Protein AF-A0A7R9Z558-F1 (afdb_monomer)

Radius of gyration: 15.84 Å; Cα 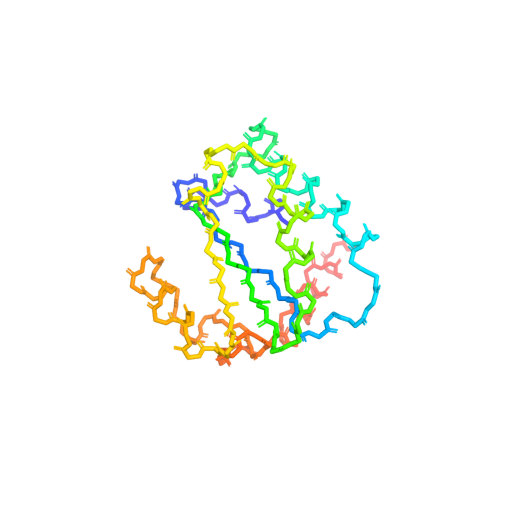contacts (8 Å, |Δi|>4): 138; chains: 1; bounding box: 39×39×33 Å

Mean predicted aligned error: 9.47 Å

Solvent-accessible surface area (backbone atoms only — not comparable to full-atom values): 7811 Å² total; per-residue (Å²): 111,71,78,58,56,70,37,67,67,38,42,72,67,26,43,75,47,80,45,83,45,57,84,71,83,84,73,61,76,78,58,44,56,62,53,51,51,53,54,45,37,39,66,67,67,76,36,77,40,41,69,59,35,36,39,40,35,28,31,91,56,84,63,50,62,59,53,49,52,64,55,55,74,77,51,57,76,76,53,57,77,33,51,45,79,41,83,56,63,45,84,74,48,47,60,55,33,32,75,77,68,72,46,49,55,69,77,28,39,45,92,67,63,20,69,27,63,54,70,62,49,55,52,49,54,47,57,65,56,67,71,72,117

Secondary structure (DSSP, 8-state):
-HHHHT-HHHHHH-EEEEEE-TT--S--HHHHHHHHHHHHHTTSSSSS--EEEEEEEE-SSTTHHHHHHHHHTTS-HHHHTTEEEEES-HHHHHHHHHHHH---GGGSBGGGTSSB-HHHHHHHHHHHHHTT-

Foldseek 3Di:
DVVQLPDPCQLVQFDEAEAEAQPPDDDPPVVVVVVLVVVCCCPVCVRSGHHQAYEYEYHQDPCVVVVCCVNVVSDDPVNVVRYDYHYDALVGCQVVCCPPPVQHLCNDDVVSVRDDDCVVVVVVVVVVVVVVD

Structure (mmCIF, N/CA/C/O backbone):
data_AF-A0A7R9Z558-F1
#
_entry.id   AF-A0A7R9Z558-F1
#
loop_
_atom_site.group_PDB
_atom_site.id
_atom_site.type_symbol
_atom_site.label_atom_id
_atom_site.label_alt_id
_atom_site.label_comp_id
_atom_site.label_asym_id
_atom_site.label_entity_id
_atom_site.label_seq_id
_atom_site.pdbx_PDB_ins_code
_atom_site.Cartn_x
_atom_site.Cartn_y
_atom_site.Cartn_z
_atom_site.occupancy
_atom_site.B_iso_or_equiv
_atom_site.auth_seq_id
_atom_site.auth_comp_id
_atom_site.auth_asym_id
_atom_site.auth_atom_id
_atom_site.pdbx_PDB_model_num
ATOM 1 N N . MET A 1 1 ? -13.796 -7.992 -1.754 1.00 55.12 1 MET A N 1
ATOM 2 C CA . MET A 1 1 ? -13.445 -7.216 -0.538 1.00 55.12 1 MET A CA 1
ATOM 3 C C . MET A 1 1 ? -14.389 -7.548 0.617 1.00 55.12 1 MET A C 1
ATOM 5 O O . MET A 1 1 ? -13.904 -7.795 1.711 1.00 55.12 1 MET A O 1
ATOM 9 N N . GLU A 1 2 ? -15.697 -7.655 0.364 1.00 56.81 2 GLU A N 1
ATOM 10 C CA . GLU A 1 2 ? -16.748 -7.987 1.349 1.00 56.81 2 GLU A CA 1
ATOM 11 C C . GLU A 1 2 ? -16.426 -9.218 2.220 1.00 56.81 2 GLU A C 1
ATOM 13 O O . GLU A 1 2 ? -16.339 -9.091 3.438 1.00 56.81 2 GLU A O 1
ATOM 18 N N . ARG A 1 3 ? -16.056 -10.359 1.621 1.00 61.88 3 ARG A N 1
ATOM 19 C CA . ARG A 1 3 ? -15.668 -11.574 2.377 1.00 61.88 3 ARG A CA 1
ATOM 20 C C . ARG A 1 3 ? -14.424 -11.411 3.269 1.00 61.88 3 ARG A C 1
ATOM 22 O O . ARG A 1 3 ? -14.277 -12.093 4.280 1.00 61.88 3 ARG A O 1
ATOM 29 N N . ALA A 1 4 ? -13.491 -10.522 2.913 1.00 61.25 4 ALA A N 1
ATOM 30 C CA . ALA A 1 4 ? -12.305 -10.259 3.739 1.00 61.25 4 ALA A CA 1
ATOM 31 C C . ALA A 1 4 ? -12.653 -9.383 4.953 1.00 61.25 4 ALA A C 1
ATOM 33 O O . ALA A 1 4 ? -12.088 -9.563 6.030 1.00 61.25 4 ALA A O 1
ATOM 34 N N . VAL A 1 5 ? -13.617 -8.474 4.783 1.00 65.88 5 VAL A N 1
ATOM 35 C CA . VAL A 1 5 ? -14.125 -7.578 5.828 1.00 65.88 5 VAL A CA 1
ATOM 36 C C . VAL A 1 5 ? -14.874 -8.353 6.913 1.00 65.88 5 VAL A C 1
ATOM 38 O O . VAL A 1 5 ? -14.904 -7.924 8.060 1.00 65.88 5 VAL A O 1
ATOM 41 N N . GLU A 1 6 ? -15.464 -9.504 6.600 1.00 72.50 6 GLU A N 1
ATOM 42 C CA . GLU A 1 6 ? -16.184 -10.352 7.563 1.00 72.50 6 GLU A CA 1
ATOM 43 C C . GLU A 1 6 ? -15.267 -11.030 8.593 1.00 72.50 6 GLU A C 1
ATOM 45 O O . GLU A 1 6 ? -15.703 -11.377 9.693 1.00 72.50 6 GLU A O 1
ATOM 50 N N . ARG A 1 7 ? -13.970 -11.165 8.294 1.00 74.81 7 ARG A N 1
ATOM 51 C CA . ARG A 1 7 ? -13.009 -11.785 9.212 1.00 74.81 7 ARG A CA 1
ATOM 52 C C . ARG A 1 7 ? -12.725 -10.862 10.401 1.00 74.81 7 ARG A C 1
ATOM 54 O O . ARG A 1 7 ? -12.172 -9.772 10.245 1.00 74.81 7 ARG A O 1
ATOM 61 N N . LYS A 1 8 ? -13.017 -11.332 11.623 1.00 75.12 8 LYS A N 1
ATOM 62 C CA . LYS A 1 8 ? -12.754 -10.592 12.880 1.00 75.12 8 LYS A CA 1
ATOM 63 C C . LYS A 1 8 ? -11.298 -10.126 13.008 1.00 75.12 8 LYS A C 1
ATOM 65 O O . LYS A 1 8 ? -11.051 -9.019 13.482 1.00 75.12 8 LYS A O 1
ATOM 70 N N . SER A 1 9 ? -10.344 -10.946 12.564 1.00 76.94 9 SER A N 1
ATOM 71 C CA . SER A 1 9 ? -8.916 -10.605 12.565 1.00 76.94 9 SER A CA 1
ATOM 72 C C . SER A 1 9 ? -8.603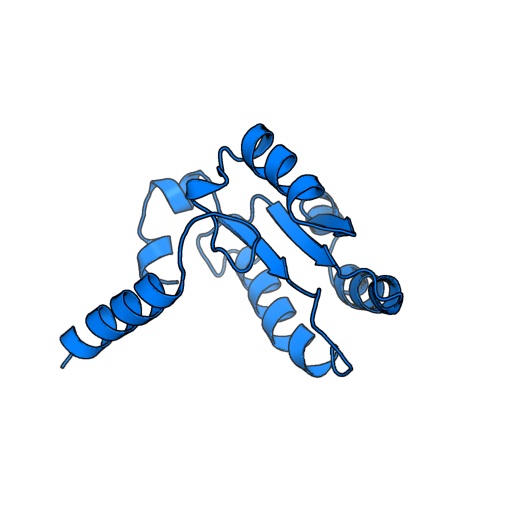 -9.396 11.680 1.00 76.94 9 SER A C 1
ATOM 74 O O . SER A 1 9 ? -7.858 -8.517 12.103 1.00 76.94 9 SER A O 1
ATOM 76 N N . VAL A 1 10 ? -9.225 -9.294 10.503 1.00 77.88 10 VAL A N 1
ATOM 77 C CA . VAL A 1 10 ? -9.029 -8.186 9.554 1.00 77.88 10 VAL A CA 1
ATOM 78 C C . VAL A 1 10 ? -9.633 -6.888 10.095 1.00 77.88 10 VAL A C 1
ATOM 80 O O . VAL A 1 10 ? -8.985 -5.845 10.049 1.00 77.88 10 VAL A O 1
ATOM 83 N N . ARG A 1 11 ? -10.825 -6.942 10.706 1.00 77.00 11 ARG A N 1
ATOM 84 C CA . ARG A 1 11 ? -11.432 -5.763 11.360 1.00 77.00 11 ARG A CA 1
ATOM 85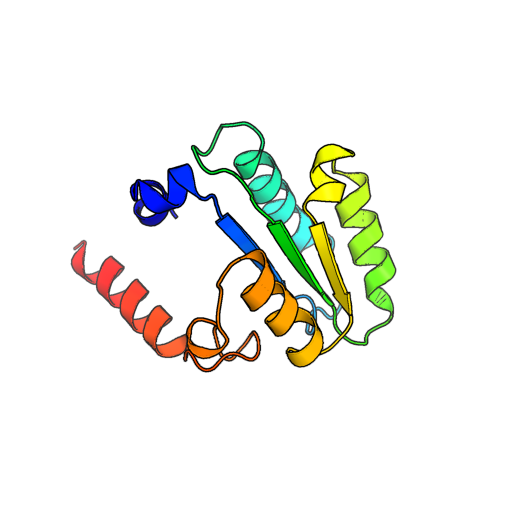 C C . ARG A 1 11 ? -10.580 -5.229 12.515 1.00 77.00 11 ARG A C 1
ATOM 87 O O . ARG A 1 11 ? -10.476 -4.018 12.700 1.00 77.00 11 ARG A O 1
ATOM 94 N N . LYS A 1 12 ? -9.975 -6.133 13.296 1.00 81.31 12 LYS A N 1
ATOM 95 C CA . LYS A 1 12 ? -9.135 -5.780 14.451 1.00 81.31 12 LYS A CA 1
ATOM 96 C C . LYS A 1 12 ? -7.773 -5.229 14.027 1.00 81.31 12 LYS A C 1
ATOM 98 O O . LYS A 1 12 ? -7.352 -4.199 14.548 1.00 81.31 12 LYS A O 1
ATOM 103 N N . ASN A 1 13 ? -7.104 -5.904 13.095 1.00 81.38 13 ASN A N 1
ATOM 104 C CA . ASN A 1 13 ? -5.715 -5.617 12.725 1.00 81.38 13 ASN A CA 1
ATOM 105 C C . ASN A 1 13 ? -5.593 -4.570 11.611 1.00 81.38 13 ASN A C 1
ATOM 107 O O . ASN A 1 13 ? -4.531 -3.966 11.447 1.00 81.38 13 ASN A O 1
ATOM 111 N N . GLY A 1 14 ? -6.678 -4.333 10.873 1.00 84.19 14 GLY A N 1
ATOM 112 C CA . GLY A 1 14 ? -6.692 -3.452 9.719 1.00 84.19 14 GLY A CA 1
ATOM 113 C C . GLY A 1 14 ? -6.080 -4.090 8.474 1.00 84.19 14 GLY A C 1
ATOM 114 O O . GLY A 1 14 ? -5.786 -5.284 8.433 1.00 84.19 14 GLY A O 1
ATOM 115 N N . VAL A 1 15 ? -5.901 -3.266 7.446 1.00 84.62 15 VAL A N 1
ATOM 116 C CA . VAL A 1 15 ? -5.345 -3.660 6.148 1.00 84.62 15 VAL A CA 1
ATOM 117 C C . VAL A 1 15 ? -4.068 -2.886 5.843 1.00 84.62 15 VAL A C 1
ATOM 119 O O . VAL A 1 15 ? -3.945 -1.705 6.186 1.00 84.62 15 VAL A O 1
ATOM 122 N N . VAL A 1 16 ? -3.128 -3.556 5.182 1.00 85.88 16 VAL A N 1
ATOM 123 C CA . VAL A 1 16 ? -1.972 -2.934 4.532 1.00 85.88 16 VAL A CA 1
ATOM 124 C C . VAL A 1 16 ? -2.241 -2.940 3.034 1.00 85.88 16 VAL A C 1
ATOM 126 O O . VAL A 1 16 ? -2.640 -3.962 2.483 1.00 85.88 16 VAL A O 1
ATOM 129 N N . VAL A 1 17 ? -2.078 -1.791 2.386 1.00 84.81 17 VAL A N 1
ATOM 130 C CA . VAL A 1 17 ? -2.330 -1.634 0.948 1.00 84.81 17 VAL A CA 1
ATOM 131 C C . VAL A 1 17 ? -1.002 -1.436 0.233 1.00 84.81 17 VAL A C 1
ATOM 133 O O . VAL A 1 17 ? -0.257 -0.525 0.585 1.00 84.81 17 VAL A O 1
ATOM 136 N N . LEU A 1 18 ? -0.727 -2.253 -0.783 1.00 84.62 18 LEU A N 1
ATOM 137 C CA . LEU A 1 18 ? 0.411 -2.080 -1.686 1.00 84.62 18 LEU A CA 1
ATOM 138 C C . LEU A 1 18 ? -0.089 -1.466 -2.999 1.00 84.62 18 LEU A C 1
ATOM 140 O O . LEU A 1 18 ? -1.020 -1.987 -3.612 1.00 84.62 18 LEU A O 1
ATOM 144 N N . LEU A 1 19 ? 0.509 -0.355 -3.423 1.00 82.19 19 LEU A N 1
ATOM 145 C CA . LEU A 1 19 ? 0.231 0.293 -4.703 1.00 82.19 19 LEU A CA 1
ATOM 146 C C . LEU A 1 19 ? 1.497 0.275 -5.556 1.00 82.19 19 LEU A C 1
ATOM 148 O O . LEU A 1 19 ? 2.458 0.974 -5.240 1.00 82.19 19 LEU A O 1
ATOM 152 N N . ASP A 1 20 ? 1.488 -0.503 -6.635 1.00 80.00 20 ASP A N 1
ATOM 153 C CA . ASP A 1 20 ? 2.617 -0.603 -7.559 1.00 80.00 20 ASP A CA 1
ATOM 154 C C . ASP A 1 20 ? 2.467 0.361 -8.741 1.00 80.00 20 ASP A C 1
ATOM 156 O O . ASP A 1 20 ? 1.550 0.247 -9.556 1.00 80.00 20 ASP A O 1
ATOM 160 N N . TYR A 1 21 ? 3.393 1.313 -8.829 1.00 78.75 21 TYR A N 1
ATOM 161 C CA . TYR A 1 21 ? 3.493 2.295 -9.903 1.00 78.75 21 TYR A CA 1
ATOM 162 C C . TYR A 1 21 ? 4.734 2.093 -10.784 1.00 78.75 21 TYR A C 1
ATOM 164 O O . TYR A 1 21 ? 5.014 2.945 -11.630 1.00 78.75 21 TYR A O 1
ATOM 172 N N . ARG A 1 22 ? 5.483 0.988 -10.638 1.00 77.50 22 ARG A N 1
ATOM 173 C CA . ARG A 1 22 ? 6.739 0.764 -11.381 1.00 77.50 22 ARG A CA 1
ATOM 174 C C . ARG A 1 22 ? 6.569 0.770 -12.900 1.00 77.50 22 ARG A C 1
ATOM 176 O O . ARG A 1 22 ? 7.448 1.262 -13.596 1.00 77.50 22 ARG A O 1
ATOM 183 N N . ASN A 1 23 ? 5.419 0.312 -13.395 1.00 72.81 23 ASN A N 1
ATOM 184 C CA . ASN A 1 23 ? 5.129 0.193 -14.829 1.00 72.81 23 ASN A CA 1
ATOM 185 C C . ASN A 1 23 ? 4.145 1.254 -15.358 1.00 72.81 23 ASN A C 1
ATOM 187 O O . ASN A 1 23 ? 3.533 1.068 -16.411 1.00 72.81 23 ASN A O 1
ATOM 191 N N . VAL A 1 24 ? 3.926 2.360 -14.639 1.00 69.19 24 VAL A N 1
ATOM 192 C CA . VAL A 1 24 ? 2.930 3.360 -15.054 1.00 69.19 24 VAL A CA 1
ATOM 193 C C . VAL A 1 24 ? 3.555 4.381 -15.999 1.00 69.19 24 VAL A C 1
ATOM 195 O O . VAL A 1 24 ? 4.346 5.226 -15.587 1.00 69.19 24 VAL A O 1
ATOM 198 N N . THR A 1 25 ? 3.179 4.318 -17.280 1.00 62.31 25 THR A N 1
ATOM 199 C CA . THR A 1 25 ? 3.916 5.022 -18.336 1.00 62.31 25 THR A CA 1
ATOM 200 C C . THR A 1 25 ? 3.359 6.355 -18.818 1.00 62.31 25 THR A C 1
ATOM 202 O O . THR A 1 25 ? 4.178 7.059 -19.390 1.00 62.31 25 THR A O 1
ATOM 205 N N . ARG A 1 26 ? 2.093 6.788 -18.607 1.00 55.09 26 ARG A N 1
ATOM 206 C CA . ARG A 1 26 ? 1.717 8.200 -18.938 1.00 55.09 26 ARG A CA 1
ATOM 207 C C . ARG A 1 26 ? 0.341 8.778 -18.556 1.00 55.09 26 ARG A C 1
ATOM 209 O O . ARG A 1 26 ? 0.222 9.993 -18.622 1.00 55.09 26 ARG A O 1
ATOM 216 N N . SER A 1 27 ? -0.664 8.025 -18.104 1.00 57.12 27 SER A N 1
ATOM 217 C CA . SER A 1 27 ? -1.893 8.632 -17.540 1.00 57.12 27 SER A CA 1
ATOM 218 C C . SER A 1 27 ? -2.102 8.168 -16.102 1.00 57.12 27 SER A C 1
ATOM 220 O O . SER A 1 27 ? -2.695 7.123 -15.830 1.00 57.12 27 SER A O 1
ATOM 222 N N . LEU A 1 28 ? -1.535 8.924 -15.161 1.00 57.12 28 LEU A N 1
ATOM 223 C CA . LEU A 1 28 ? -1.805 8.734 -13.737 1.00 57.12 28 LEU A CA 1
ATOM 224 C C . LEU A 1 28 ? -3.103 9.425 -13.313 1.00 57.12 28 LEU A C 1
ATOM 226 O O . LEU A 1 28 ? -3.778 8.929 -12.416 1.00 57.12 28 LEU A O 1
ATOM 230 N N . SER A 1 29 ? -3.470 10.533 -13.965 1.00 54.44 29 SER A N 1
ATOM 231 C CA . SER A 1 29 ? -4.655 11.330 -13.625 1.00 54.44 29 SER A CA 1
ATOM 232 C C . SER A 1 29 ? -5.934 10.497 -13.633 1.00 54.44 29 SER A C 1
ATOM 234 O O . SER A 1 29 ? -6.724 10.587 -12.693 1.00 54.44 29 SER A O 1
ATOM 236 N N . ASP A 1 30 ? -6.087 9.617 -14.624 1.00 56.78 30 ASP A N 1
ATOM 237 C CA . ASP A 1 30 ? -7.322 8.847 -14.811 1.00 56.78 30 ASP A CA 1
ATOM 238 C C . ASP A 1 30 ? -7.421 7.682 -13.814 1.00 56.78 30 ASP A C 1
ATOM 240 O O . ASP A 1 30 ? -8.511 7.260 -13.428 1.00 56.78 30 ASP A O 1
ATOM 244 N N . LYS A 1 31 ? -6.274 7.193 -13.327 1.00 58.81 31 LYS A N 1
ATOM 245 C CA . LYS A 1 31 ? -6.193 6.072 -12.376 1.00 58.81 31 LYS A CA 1
ATOM 246 C C . LYS A 1 31 ? -6.223 6.514 -10.911 1.00 58.81 31 LYS A C 1
ATOM 248 O O . LYS A 1 31 ? -6.535 5.708 -10.038 1.00 58.81 31 LYS A O 1
ATOM 253 N N . ILE A 1 32 ? -5.956 7.789 -10.622 1.00 63.25 32 ILE A N 1
ATOM 254 C CA . ILE A 1 32 ? -5.989 8.329 -9.253 1.00 63.25 32 ILE A CA 1
ATOM 255 C C . ILE A 1 32 ? -7.423 8.440 -8.723 1.00 63.25 32 ILE A C 1
ATOM 257 O O . ILE A 1 32 ? -7.634 8.279 -7.522 1.00 63.25 32 ILE A O 1
ATOM 261 N N . GLY A 1 33 ? -8.420 8.673 -9.584 1.00 65.88 33 GLY A N 1
ATOM 262 C CA . GLY A 1 33 ? -9.825 8.807 -9.178 1.00 65.88 33 GLY A CA 1
ATOM 263 C C . GLY A 1 33 ? -10.337 7.621 -8.342 1.00 65.88 33 GLY A C 1
ATOM 264 O O . GLY A 1 33 ? -10.771 7.838 -7.204 1.00 65.88 33 GLY A O 1
ATOM 265 N N . PRO A 1 34 ? -10.241 6.377 -8.845 1.00 68.44 34 PRO A N 1
ATOM 266 C CA . PRO A 1 34 ? -10.617 5.175 -8.100 1.00 68.44 34 PRO A CA 1
ATOM 267 C C . PRO A 1 34 ? -9.789 4.951 -6.828 1.00 68.44 34 PRO A C 1
ATOM 269 O O . PRO A 1 34 ? -10.350 4.652 -5.775 1.00 68.44 34 PRO A O 1
ATOM 272 N N . VAL A 1 35 ? -8.468 5.169 -6.877 1.00 68.38 35 VAL A N 1
ATOM 273 C CA . VAL A 1 35 ? -7.598 5.023 -5.694 1.00 68.38 35 VAL A CA 1
ATOM 274 C C . VAL A 1 35 ? -7.987 6.028 -4.610 1.00 68.38 35 VAL A C 1
ATOM 276 O O . VAL A 1 35 ? -8.062 5.684 -3.434 1.00 68.38 35 VAL A O 1
ATOM 279 N N . ARG A 1 36 ? -8.320 7.263 -4.994 1.00 71.00 36 ARG A N 1
ATOM 280 C CA . ARG A 1 36 ? -8.812 8.297 -4.081 1.00 71.00 36 ARG A CA 1
ATOM 281 C C . ARG A 1 36 ? -10.126 7.891 -3.417 1.00 71.00 36 ARG A C 1
ATOM 283 O O . ARG A 1 36 ? -10.284 8.133 -2.222 1.00 71.00 36 ARG A O 1
ATOM 290 N N . GLN A 1 37 ? -11.061 7.304 -4.164 1.00 73.19 37 GLN A N 1
ATOM 291 C CA . GLN A 1 37 ? -12.325 6.821 -3.598 1.00 73.19 37 GLN A CA 1
ATOM 292 C C . GLN A 1 37 ? -12.096 5.667 -2.619 1.00 73.19 37 GLN A C 1
ATOM 294 O O . GLN A 1 37 ? -12.623 5.711 -1.511 1.00 73.19 37 GLN A O 1
ATOM 299 N N . LEU A 1 38 ? -11.246 4.701 -2.981 1.00 73.38 38 LEU A N 1
ATOM 300 C CA . LEU A 1 38 ? -10.876 3.586 -2.109 1.00 73.38 38 LEU A CA 1
ATOM 301 C C . LEU A 1 38 ? -10.235 4.081 -0.809 1.00 73.38 38 LEU A C 1
ATOM 303 O O . LEU A 1 38 ? -10.630 3.671 0.279 1.00 73.38 38 LEU A O 1
ATOM 307 N N . VAL A 1 39 ? -9.274 5.000 -0.911 1.00 71.44 39 VAL A N 1
ATOM 308 C CA . VAL A 1 39 ? -8.622 5.581 0.264 1.00 71.44 39 VAL A CA 1
ATOM 309 C C . VAL A 1 39 ? -9.624 6.325 1.134 1.00 71.44 39 VAL A C 1
ATOM 311 O O . VAL A 1 39 ? -9.611 6.143 2.345 1.00 71.44 39 VAL A O 1
ATOM 314 N N . ARG A 1 40 ? -10.508 7.138 0.545 1.00 73.12 40 ARG A N 1
ATOM 315 C CA . ARG A 1 40 ? -11.555 7.817 1.315 1.00 73.12 40 ARG A CA 1
ATOM 316 C C . ARG A 1 40 ? -12.435 6.806 2.047 1.00 73.12 40 ARG A C 1
ATOM 318 O O . ARG A 1 40 ? -12.565 6.932 3.256 1.00 73.12 40 ARG A O 1
ATOM 325 N N . ALA A 1 41 ? -12.926 5.773 1.365 1.00 71.94 41 ALA A N 1
ATOM 326 C CA . ALA A 1 41 ? -13.775 4.740 1.961 1.00 71.94 41 ALA A CA 1
ATOM 327 C C . ALA A 1 41 ? -13.101 3.985 3.124 1.00 71.94 41 ALA A C 1
ATOM 329 O O . ALA A 1 41 ? -13.768 3.646 4.098 1.00 71.94 41 ALA A O 1
ATOM 330 N N . LEU A 1 42 ? -11.781 3.767 3.056 1.00 70.62 42 LEU A N 1
ATOM 331 C CA . LEU A 1 42 ? -10.985 3.150 4.129 1.00 70.62 42 LEU A CA 1
ATOM 332 C C . LEU A 1 42 ? -10.759 4.062 5.353 1.00 70.62 42 LEU A C 1
ATOM 334 O O . LEU A 1 42 ? -10.219 3.600 6.358 1.00 70.62 42 LEU A O 1
ATOM 338 N N . PHE A 1 43 ? -11.120 5.346 5.271 1.00 68.88 43 PHE A N 1
ATOM 339 C CA . PHE A 1 43 ? -10.974 6.320 6.361 1.00 68.88 43 PHE A CA 1
ATOM 340 C C . PHE A 1 43 ? -12.286 6.918 6.847 1.00 68.88 43 PHE A C 1
ATOM 342 O O . PHE A 1 43 ? -12.338 7.377 7.982 1.00 68.88 43 PHE A O 1
ATOM 349 N N . THR A 1 44 ? -13.324 6.962 6.015 1.00 64.19 44 THR A N 1
ATOM 350 C CA . THR A 1 44 ? -14.598 7.604 6.358 1.00 64.19 44 THR A CA 1
ATOM 351 C C . THR A 1 44 ? -15.554 6.680 7.117 1.00 64.19 44 THR A C 1
ATOM 353 O O . THR A 1 44 ? -16.751 6.925 7.095 1.00 64.19 44 THR A O 1
ATOM 356 N N . ASP A 1 45 ? -15.058 5.604 7.742 1.00 62.25 45 ASP A N 1
ATOM 357 C CA . ASP A 1 45 ? -15.841 4.544 8.411 1.00 62.25 45 ASP A CA 1
ATOM 358 C C . ASP A 1 45 ? -16.909 3.859 7.528 1.00 62.25 45 ASP A C 1
ATOM 360 O O . ASP A 1 45 ? -17.646 2.991 7.991 1.00 62.25 45 ASP A O 1
ATOM 364 N N . TYR A 1 46 ? -16.959 4.186 6.230 1.00 69.12 46 TYR A N 1
ATOM 365 C CA . TYR A 1 46 ? -17.850 3.556 5.248 1.00 69.12 46 TYR A CA 1
ATOM 366 C C . TYR A 1 46 ? -17.539 2.070 5.077 1.00 69.12 46 TYR A C 1
ATOM 368 O O . TYR A 1 46 ? -18.430 1.264 4.821 1.00 69.12 46 TYR A O 1
ATOM 376 N N . LEU A 1 47 ? -16.266 1.708 5.224 1.00 68.19 47 LEU A N 1
ATOM 377 C CA . LEU A 1 47 ? -15.837 0.329 5.367 1.00 68.19 47 LEU A CA 1
ATOM 378 C C . LEU A 1 47 ? -15.441 0.105 6.829 1.00 68.19 47 LEU A C 1
ATOM 380 O O . LEU A 1 47 ? -14.656 0.895 7.356 1.00 68.19 47 LEU A O 1
ATOM 384 N N . PRO A 1 48 ? -15.877 -0.992 7.480 1.00 71.62 48 PRO A N 1
ATOM 385 C CA . PRO A 1 48 ? -15.434 -1.351 8.827 1.00 71.62 48 PRO A CA 1
ATOM 386 C C . PRO A 1 48 ? -14.018 -1.957 8.782 1.00 71.62 48 PRO A C 1
ATOM 388 O O . PRO A 1 48 ? -13.749 -3.042 9.303 1.00 71.62 48 PRO A O 1
ATOM 391 N N . LEU A 1 49 ? -13.110 -1.257 8.104 1.00 75.69 49 LEU A N 1
ATOM 392 C CA . LEU A 1 49 ? -11.714 -1.590 7.893 1.00 75.69 49 LEU A CA 1
ATOM 393 C C . LEU A 1 49 ? -10.860 -0.400 8.306 1.00 75.69 49 LEU A C 1
ATOM 395 O O . LEU A 1 49 ? -11.087 0.726 7.880 1.00 75.69 49 LEU A O 1
ATOM 399 N N . LYS A 1 50 ? -9.815 -0.672 9.083 1.00 78.88 50 LYS A N 1
ATOM 400 C CA . LYS A 1 50 ? -8.813 0.334 9.434 1.00 78.88 50 LYS A CA 1
ATOM 401 C C . LYS A 1 50 ? -7.650 0.227 8.458 1.00 78.88 50 LYS A C 1
ATOM 403 O O . LYS A 1 50 ? -7.027 -0.829 8.381 1.00 78.88 50 LYS A O 1
ATOM 408 N N . LEU A 1 51 ? -7.300 1.298 7.746 1.00 83.38 51 LEU A N 1
ATOM 409 C CA . LEU A 1 51 ? -6.019 1.323 7.032 1.00 83.38 51 LEU A CA 1
ATOM 410 C C . LEU A 1 51 ? -4.874 1.403 8.049 1.00 83.38 51 LEU A C 1
ATOM 412 O O . LEU A 1 51 ? -4.740 2.414 8.744 1.00 83.38 51 LEU A O 1
ATOM 416 N N . ARG A 1 52 ? -4.038 0.364 8.123 1.00 85.88 52 ARG A N 1
ATOM 417 C CA . ARG A 1 52 ? -2.856 0.334 8.993 1.00 85.88 52 ARG A CA 1
ATOM 418 C C . ARG A 1 52 ? -1.676 1.038 8.328 1.00 85.88 52 ARG A C 1
ATOM 420 O O . ARG A 1 52 ? -1.071 1.909 8.946 1.00 85.88 52 ARG A O 1
ATOM 427 N N . ALA A 1 53 ? -1.404 0.702 7.070 1.00 87.06 53 ALA A N 1
ATOM 428 C CA . ALA A 1 53 ? -0.382 1.352 6.261 1.00 87.06 53 ALA A CA 1
ATOM 429 C C . ALA A 1 53 ? -0.689 1.254 4.767 1.00 87.06 53 ALA A C 1
ATOM 431 O O . ALA A 1 53 ? -1.402 0.360 4.313 1.00 87.06 53 ALA A O 1
ATOM 432 N N . MET A 1 54 ? -0.119 2.177 4.005 1.00 86.31 54 MET A N 1
ATOM 433 C CA . MET A 1 54 ? -0.136 2.177 2.553 1.00 86.31 54 MET A CA 1
ATOM 434 C C . MET A 1 54 ? 1.285 2.304 2.034 1.00 86.31 54 MET A C 1
ATOM 436 O O . MET A 1 54 ? 1.969 3.270 2.352 1.00 86.31 54 MET A O 1
ATOM 440 N N . HIS A 1 55 ? 1.713 1.344 1.230 1.00 86.19 55 HIS A N 1
ATOM 441 C CA . HIS A 1 55 ? 3.035 1.309 0.633 1.00 86.19 55 HIS A CA 1
ATOM 442 C C . HIS A 1 55 ? 2.897 1.653 -0.845 1.00 86.19 55 HIS A C 1
ATOM 444 O O . HIS A 1 55 ? 2.225 0.944 -1.592 1.00 86.19 55 HIS A O 1
ATOM 450 N N . ILE A 1 56 ? 3.502 2.761 -1.255 1.00 84.69 56 ILE A N 1
ATOM 451 C CA . ILE A 1 56 ? 3.540 3.196 -2.650 1.00 84.69 56 ILE A CA 1
ATOM 452 C C . ILE A 1 56 ? 4.899 2.795 -3.204 1.00 84.69 56 ILE A C 1
ATOM 454 O O . ILE A 1 56 ? 5.915 3.314 -2.752 1.00 84.69 56 ILE A O 1
ATOM 458 N N . ILE A 1 57 ? 4.907 1.872 -4.158 1.00 85.81 57 ILE A N 1
ATOM 459 C CA . ILE A 1 57 ? 6.116 1.343 -4.786 1.00 85.81 57 ILE A CA 1
ATOM 460 C C . ILE A 1 57 ? 6.283 2.058 -6.119 1.00 85.81 57 ILE A C 1
ATOM 462 O O . ILE A 1 57 ? 5.444 1.952 -7.013 1.00 85.81 57 ILE A O 1
ATOM 466 N N . LEU A 1 58 ? 7.351 2.831 -6.235 1.00 80.31 58 LEU A N 1
ATOM 467 C CA . LEU A 1 58 ? 7.639 3.649 -7.401 1.00 80.31 58 LEU A CA 1
ATOM 468 C C . LEU A 1 58 ? 8.767 3.015 -8.207 1.00 80.31 58 LEU A C 1
ATOM 470 O O . LEU A 1 58 ? 9.736 2.506 -7.651 1.00 80.31 58 LEU A O 1
ATOM 474 N N . GLY A 1 59 ? 8.645 3.079 -9.531 1.00 75.31 59 GLY A N 1
ATOM 475 C CA . GLY A 1 59 ? 9.749 2.740 -10.425 1.00 75.31 59 GLY A CA 1
ATOM 476 C C . GLY A 1 59 ? 10.839 3.804 -10.402 1.00 75.31 59 GLY A C 1
ATOM 477 O O . GLY A 1 59 ? 10.626 4.930 -9.954 1.00 75.31 59 GLY A O 1
ATOM 478 N N . SER A 1 60 ? 11.987 3.467 -10.983 1.00 68.62 60 SER A N 1
ATOM 479 C CA . SER A 1 60 ? 13.135 4.364 -11.178 1.00 68.62 60 SER A CA 1
ATOM 480 C C . SER A 1 60 ? 12.839 5.568 -12.088 1.00 68.62 60 SER A C 1
ATOM 482 O O . SER A 1 60 ? 13.659 6.476 -12.220 1.00 68.62 60 SER A O 1
ATOM 484 N N . THR A 1 61 ? 11.655 5.627 -12.699 1.00 65.12 61 THR A N 1
ATOM 485 C CA . THR A 1 61 ? 11.205 6.758 -13.513 1.00 65.12 61 THR A CA 1
ATOM 486 C C . THR A 1 61 ? 11.040 8.047 -12.696 1.00 65.12 61 THR A C 1
ATOM 488 O O . THR A 1 61 ? 10.310 8.057 -11.704 1.00 65.12 61 THR A O 1
ATOM 491 N N . PRO A 1 62 ? 11.570 9.194 -13.167 1.00 65.25 62 PRO A N 1
ATOM 492 C CA . PRO A 1 62 ? 11.519 10.480 -12.455 1.00 65.25 62 PRO A CA 1
ATOM 493 C C . PRO A 1 62 ? 10.106 11.075 -12.289 1.00 65.25 62 PRO A C 1
ATOM 495 O O . PRO A 1 62 ? 9.933 12.076 -11.593 1.00 65.25 62 PRO A O 1
ATOM 498 N N . MET A 1 63 ? 9.076 10.456 -12.880 1.00 64.25 63 MET A N 1
ATOM 499 C CA . MET A 1 63 ? 7.673 10.872 -12.748 1.00 64.25 63 MET A CA 1
ATOM 500 C C . MET A 1 63 ? 7.087 10.656 -11.345 1.00 64.25 63 MET A C 1
ATOM 502 O O . MET A 1 63 ? 6.005 11.171 -11.057 1.00 64.25 63 MET A O 1
ATOM 506 N N . TRP A 1 64 ? 7.788 9.960 -10.446 1.00 69.00 64 TRP A N 1
ATOM 507 C CA . TRP A 1 64 ? 7.305 9.702 -9.090 1.00 69.00 64 TRP A CA 1
ATOM 508 C C . TRP A 1 64 ? 6.936 10.972 -8.313 1.00 69.00 64 TRP A C 1
ATOM 510 O O . TRP A 1 64 ? 5.959 10.972 -7.568 1.00 69.00 64 TRP A O 1
ATOM 520 N N . LYS A 1 65 ? 7.648 12.088 -8.527 1.00 65.56 65 LYS A N 1
ATOM 521 C CA . LYS A 1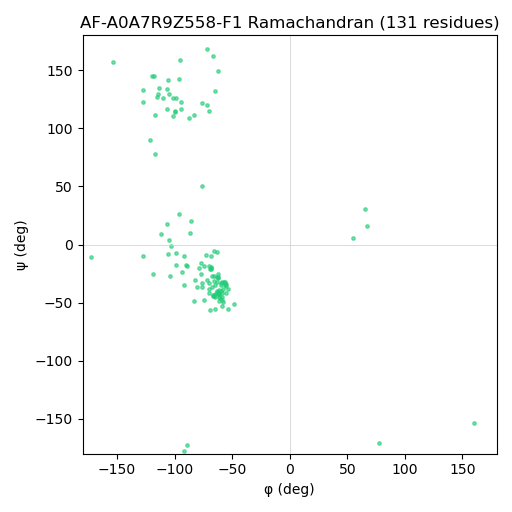 65 ? 7.347 13.365 -7.856 1.00 65.56 65 LYS A CA 1
ATOM 522 C C . LYS A 1 65 ? 5.936 13.864 -8.174 1.00 65.56 65 LYS A C 1
ATOM 524 O O . LYS A 1 65 ? 5.244 14.335 -7.275 1.00 65.56 65 LYS A O 1
ATOM 529 N N . ALA A 1 66 ? 5.488 13.713 -9.423 1.00 66.56 66 ALA A N 1
ATOM 530 C CA . ALA A 1 66 ? 4.139 14.091 -9.842 1.00 66.56 66 ALA A CA 1
ATOM 531 C C . ALA A 1 66 ? 3.074 13.159 -9.238 1.00 66.56 66 ALA A C 1
ATOM 533 O O . ALA A 1 66 ? 2.024 13.628 -8.798 1.00 66.56 66 ALA A O 1
ATOM 534 N N . VAL A 1 67 ? 3.376 11.856 -9.140 1.00 66.38 67 VAL A N 1
ATOM 535 C CA . VAL A 1 67 ? 2.518 10.867 -8.463 1.00 66.38 67 VAL A CA 1
ATOM 536 C C . VAL A 1 67 ? 2.301 11.254 -7.011 1.00 66.38 67 VAL A C 1
ATOM 538 O O . VAL A 1 67 ? 1.162 11.386 -6.569 1.00 66.38 67 VAL A O 1
ATOM 541 N N . LEU A 1 68 ? 3.387 11.496 -6.278 1.00 71.00 68 LEU A N 1
ATOM 542 C CA 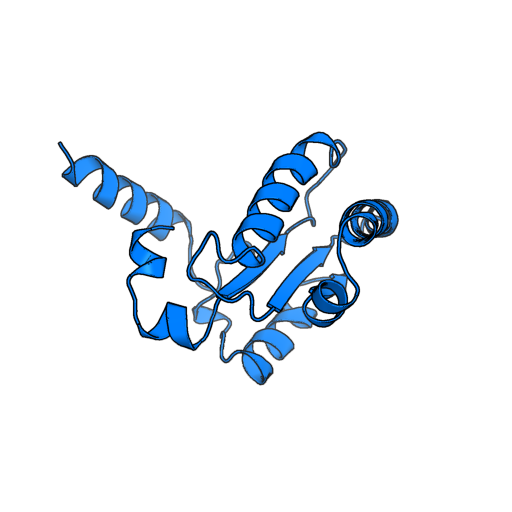. LEU A 1 68 ? 3.318 11.858 -4.869 1.00 71.00 68 LEU A CA 1
ATOM 543 C C . LEU A 1 68 ? 2.621 13.201 -4.662 1.00 71.00 68 LEU A C 1
ATOM 545 O O . LEU A 1 68 ? 1.792 13.310 -3.763 1.00 71.00 68 LEU A O 1
ATOM 549 N N . ALA A 1 69 ? 2.905 14.207 -5.494 1.00 67.44 69 ALA A N 1
ATOM 550 C CA . ALA A 1 69 ? 2.256 15.512 -5.400 1.00 67.44 69 ALA A CA 1
ATOM 551 C C . ALA A 1 69 ? 0.734 15.403 -5.585 1.00 67.44 69 ALA A C 1
ATOM 553 O O . ALA A 1 69 ? -0.020 15.940 -4.775 1.00 67.44 69 ALA A O 1
ATOM 554 N N . SER A 1 70 ? 0.275 14.654 -6.594 1.00 66.44 70 SER A N 1
ATOM 555 C CA . SER A 1 70 ? -1.157 14.444 -6.829 1.00 66.44 70 SER A CA 1
ATOM 556 C C . SER A 1 70 ? -1.812 13.562 -5.767 1.00 66.44 70 SER A C 1
ATOM 558 O O . SER A 1 70 ? -2.987 13.747 -5.455 1.00 66.44 70 SER A O 1
ATOM 560 N N . PHE A 1 71 ? -1.076 12.596 -5.218 1.00 67.88 71 PHE A N 1
ATOM 561 C CA . PHE A 1 71 ? -1.574 11.735 -4.157 1.00 67.88 71 PHE A CA 1
ATOM 562 C C . PHE A 1 71 ? -1.735 12.542 -2.863 1.00 67.88 71 PHE A C 1
ATOM 564 O O . PHE A 1 71 ? -2.830 12.669 -2.325 1.00 67.88 71 PHE A O 1
ATOM 571 N N . PHE A 1 72 ? -0.666 13.186 -2.397 1.00 71.19 72 PHE A N 1
ATOM 572 C CA . PHE A 1 72 ? -0.629 13.874 -1.107 1.00 71.19 72 PHE A CA 1
ATOM 573 C C . PHE A 1 72 ? -1.317 15.234 -1.057 1.00 71.19 72 PHE A C 1
ATOM 575 O O . PHE A 1 72 ? -1.576 15.707 0.053 1.00 71.19 72 PHE A O 1
ATOM 582 N N . SER A 1 73 ? -1.623 15.862 -2.195 1.00 69.50 73 SER A N 1
ATOM 583 C CA . SER A 1 73 ? -2.445 17.080 -2.226 1.00 69.50 73 SER A CA 1
ATOM 584 C C . SER A 1 73 ? -3.860 16.832 -1.700 1.00 69.50 73 SER A C 1
ATOM 586 O O . SER A 1 73 ? -4.502 17.742 -1.187 1.00 69.50 73 SER A O 1
ATOM 588 N N . THR A 1 74 ? -4.337 15.589 -1.785 1.00 63.38 74 THR A N 1
ATOM 589 C CA . THR A 1 74 ? -5.738 15.246 -1.523 1.00 63.38 74 THR A CA 1
ATOM 590 C C . THR A 1 74 ? -5.973 14.683 -0.119 1.00 63.38 74 THR A C 1
ATOM 592 O O . THR A 1 74 ? -7.120 14.487 0.289 1.00 63.38 74 THR A O 1
ATOM 595 N N . PHE A 1 75 ? -4.908 14.420 0.642 1.00 70.50 75 PHE A N 1
ATOM 596 C CA . PHE A 1 75 ? -5.004 13.698 1.906 1.00 70.50 75 PHE A CA 1
ATOM 597 C C . PHE A 1 75 ? -4.552 14.511 3.121 1.00 70.50 75 PHE A C 1
ATOM 599 O O . PHE A 1 75 ? -3.601 15.294 3.073 1.00 70.50 75 PHE A O 1
ATOM 606 N N . THR A 1 76 ? -5.234 14.276 4.244 1.00 69.69 76 THR A N 1
ATOM 607 C CA . THR A 1 76 ? -4.979 14.943 5.526 1.00 69.69 76 THR A CA 1
ATOM 608 C C . THR A 1 76 ? -3.612 14.564 6.105 1.00 69.69 76 THR A C 1
ATOM 610 O O . THR A 1 76 ? -3.015 13.547 5.753 1.00 69.69 76 THR A O 1
ATOM 613 N N . VAL A 1 77 ? -3.106 15.357 7.053 1.00 73.56 77 VAL A N 1
ATOM 614 C CA . VAL A 1 77 ? -1.826 15.088 7.742 1.00 73.56 77 VAL A CA 1
ATOM 615 C C . VAL A 1 77 ? -1.805 13.700 8.402 1.00 73.56 77 VAL A C 1
ATOM 617 O O . VAL A 1 77 ? -0.777 13.026 8.400 1.00 73.56 77 VAL A O 1
ATOM 620 N N . LEU A 1 78 ? -2.950 13.238 8.916 1.00 68.88 78 LEU A N 1
ATOM 621 C CA . LEU A 1 78 ? -3.093 11.908 9.517 1.00 68.88 78 LEU A CA 1
ATOM 622 C C . LEU A 1 78 ? -2.887 10.777 8.504 1.00 68.88 78 LEU A C 1
ATOM 624 O O . LEU A 1 78 ? -2.308 9.750 8.853 1.00 68.88 78 LEU A O 1
ATOM 628 N N . PHE A 1 79 ? -3.308 10.976 7.254 1.00 73.75 79 PHE A N 1
ATOM 629 C CA . PHE A 1 79 ? -3.079 10.015 6.181 1.00 73.75 79 PHE A CA 1
ATOM 630 C C . PHE A 1 79 ? -1.594 9.903 5.842 1.00 73.75 79 PHE A C 1
ATOM 632 O O . PHE A 1 79 ? -1.069 8.799 5.742 1.00 73.75 79 PHE A O 1
ATOM 639 N N . LYS A 1 80 ? -0.894 11.040 5.750 1.00 72.94 80 LYS A N 1
ATOM 640 C CA . LYS A 1 80 ? 0.535 11.082 5.400 1.00 72.94 80 LYS A CA 1
ATOM 641 C C . LYS A 1 80 ? 1.395 10.244 6.351 1.00 72.94 80 LYS A C 1
ATOM 643 O O . LYS A 1 80 ? 2.347 9.624 5.903 1.00 72.94 80 LYS A O 1
ATOM 648 N N . LYS A 1 81 ? 1.017 10.146 7.633 1.00 80.00 81 LYS A N 1
ATOM 649 C CA . LYS A 1 81 ? 1.714 9.313 8.633 1.00 80.00 81 LYS A CA 1
ATOM 650 C C . LYS A 1 81 ? 1.579 7.802 8.404 1.00 80.00 81 LYS A C 1
ATOM 652 O O . LYS A 1 81 ? 2.357 7.043 8.968 1.00 80.00 81 LYS A O 1
ATOM 657 N N . ARG A 1 82 ? 0.583 7.362 7.630 1.00 80.50 82 ARG A N 1
ATOM 658 C CA . ARG A 1 82 ? 0.337 5.944 7.313 1.00 80.50 82 ARG A CA 1
ATOM 659 C C . ARG A 1 82 ? 0.802 5.565 5.911 1.00 80.50 82 ARG A C 1
ATOM 661 O O . ARG A 1 82 ? 0.650 4.409 5.529 1.00 80.50 82 ARG A O 1
ATOM 668 N N . VAL A 1 83 ? 1.339 6.514 5.147 1.00 81.88 83 VAL A N 1
ATOM 669 C CA . VAL A 1 83 ? 1.880 6.257 3.814 1.00 81.88 83 VAL A CA 1
ATOM 670 C C . VAL A 1 83 ? 3.389 6.111 3.909 1.00 81.88 83 VAL A C 1
ATOM 672 O O . VAL A 1 83 ? 4.076 6.998 4.407 1.00 81.88 83 VAL A O 1
ATOM 675 N N . VAL A 1 84 ? 3.893 4.999 3.393 1.00 83.31 84 VAL A N 1
ATOM 676 C CA . VAL A 1 84 ? 5.313 4.734 3.202 1.00 83.31 84 VAL A CA 1
ATOM 677 C C . VAL A 1 84 ? 5.567 4.672 1.705 1.00 83.31 84 VAL A C 1
ATOM 679 O O . VAL A 1 84 ? 4.796 4.078 0.953 1.00 83.31 84 VAL A O 1
ATOM 682 N N . ILE A 1 85 ? 6.627 5.328 1.263 1.00 81.81 85 ILE A N 1
ATOM 683 C CA . ILE A 1 85 ? 6.966 5.439 -0.148 1.00 81.81 85 ILE A CA 1
ATOM 684 C C . ILE A 1 85 ? 8.285 4.721 -0.343 1.00 81.81 85 ILE A C 1
ATOM 686 O O . ILE A 1 85 ? 9.251 5.022 0.352 1.00 81.81 85 ILE A O 1
ATOM 690 N N . HIS A 1 86 ? 8.300 3.804 -1.296 1.00 84.31 86 HIS A N 1
ATOM 691 C CA . HIS A 1 86 ? 9.460 3.007 -1.656 1.00 84.31 86 HIS A CA 1
ATOM 692 C C . HIS A 1 86 ? 9.864 3.381 -3.072 1.00 84.31 86 HIS A C 1
ATOM 694 O O . HIS A 1 86 ? 9.015 3.445 -3.966 1.00 84.31 86 HIS A O 1
ATOM 700 N N . ALA A 1 87 ? 11.143 3.676 -3.262 1.00 74.19 87 ALA A N 1
ATOM 701 C CA . ALA A 1 87 ? 11.693 4.098 -4.538 1.00 74.19 87 ALA A CA 1
ATOM 702 C C . ALA A 1 87 ? 12.718 3.061 -4.986 1.00 74.19 87 ALA A C 1
ATOM 704 O O . ALA A 1 87 ? 13.912 3.296 -4.864 1.00 74.19 87 ALA A O 1
ATOM 705 N N . GLY A 1 88 ? 12.247 1.930 -5.511 1.00 70.31 88 GLY A N 1
ATOM 706 C CA . GLY A 1 88 ? 13.157 0.84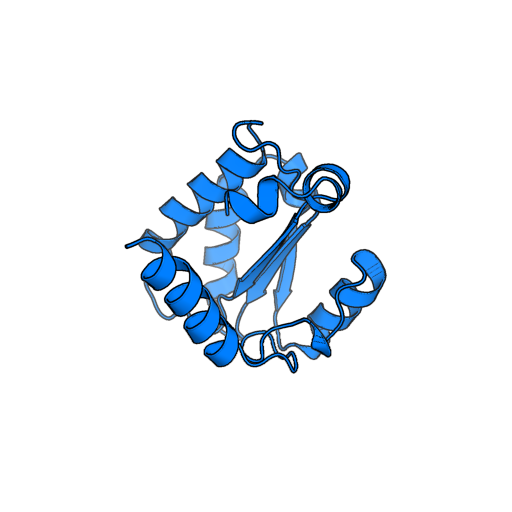0 -5.829 1.00 70.31 88 GLY A CA 1
ATOM 707 C C . GLY A 1 88 ? 12.493 -0.520 -5.969 1.00 70.31 88 GLY A C 1
ATOM 708 O O . GLY A 1 88 ? 11.331 -0.650 -6.371 1.00 70.31 88 GLY A O 1
ATOM 709 N N . ASN A 1 89 ? 13.291 -1.550 -5.711 1.00 77.25 89 ASN A N 1
ATOM 710 C CA . ASN A 1 89 ? 12.921 -2.947 -5.890 1.00 77.25 89 ASN A CA 1
ATOM 711 C C . ASN A 1 89 ? 12.327 -3.551 -4.598 1.00 77.25 89 ASN A C 1
ATOM 713 O O . ASN A 1 89 ? 12.112 -2.867 -3.599 1.00 77.25 89 ASN A O 1
ATOM 717 N N . ALA A 1 90 ? 12.003 -4.843 -4.642 1.00 83.31 90 ALA A N 1
ATOM 718 C CA . ALA A 1 90 ? 11.369 -5.556 -3.534 1.00 83.31 90 ALA A CA 1
ATOM 719 C C . ALA A 1 90 ? 12.223 -5.616 -2.260 1.00 83.31 90 ALA A C 1
ATOM 721 O O . ALA 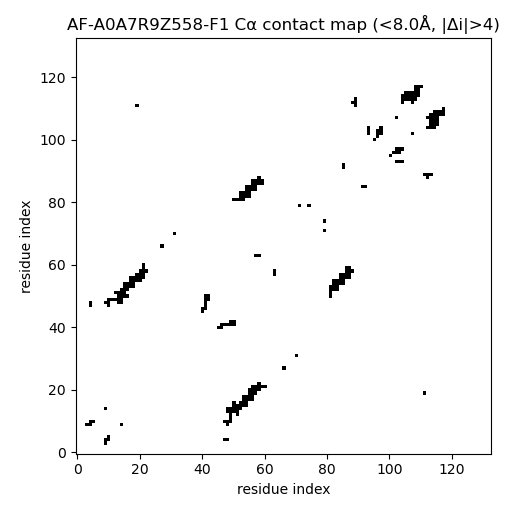A 1 90 ? 11.683 -5.638 -1.153 1.00 83.31 90 ALA A O 1
ATOM 722 N N . ASP A 1 91 ? 13.544 -5.571 -2.411 1.00 85.00 91 ASP A N 1
ATOM 723 C CA . ASP A 1 91 ? 14.488 -5.719 -1.306 1.00 85.00 91 ASP A CA 1
ATOM 724 C C . ASP A 1 91 ? 14.482 -4.507 -0.364 1.00 85.00 91 ASP A C 1
ATOM 726 O O . ASP A 1 91 ? 14.867 -4.626 0.795 1.00 85.00 91 ASP A O 1
ATOM 730 N N . GLU A 1 92 ? 13.971 -3.360 -0.817 1.00 82.31 92 GLU A N 1
ATOM 731 C CA . GLU A 1 92 ? 13.843 -2.160 0.013 1.00 82.31 92 GLU A CA 1
ATOM 732 C C . GLU A 1 92 ? 12.607 -2.189 0.922 1.00 82.31 92 GLU A C 1
ATOM 734 O O . GLU A 1 92 ? 12.652 -1.716 2.060 1.00 82.31 92 GLU A O 1
ATOM 739 N N . TYR A 1 93 ? 11.484 -2.736 0.442 1.00 85.88 93 TYR A N 1
ATOM 740 C CA . TYR A 1 93 ? 10.209 -2.628 1.158 1.00 85.88 93 TYR A CA 1
ATOM 741 C C . TYR A 1 93 ? 9.786 -3.894 1.892 1.00 85.88 93 TYR A C 1
ATOM 743 O O . TYR A 1 93 ? 9.076 -3.780 2.894 1.00 85.88 93 TYR A O 1
ATOM 751 N N . ILE A 1 94 ? 10.215 -5.075 1.440 1.00 89.38 94 ILE A N 1
ATOM 752 C CA . ILE A 1 94 ? 9.892 -6.346 2.102 1.00 89.38 94 ILE A CA 1
ATOM 753 C C . ILE A 1 94 ? 10.381 -6.370 3.559 1.00 89.38 94 ILE A C 1
ATOM 755 O O . ILE A 1 94 ? 9.557 -6.673 4.419 1.0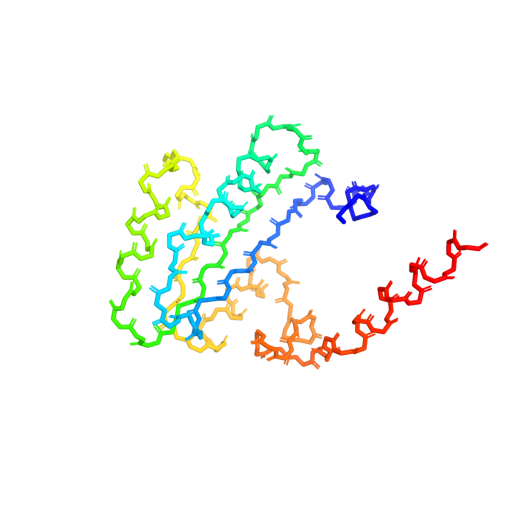0 89.38 94 ILE A O 1
ATOM 759 N N . PRO A 1 95 ? 11.612 -5.934 3.902 1.00 91.12 95 PRO A N 1
ATOM 760 C CA . PRO A 1 95 ? 12.044 -5.899 5.302 1.00 91.12 95 PRO A CA 1
ATOM 761 C C . PRO A 1 95 ? 11.131 -5.043 6.191 1.00 91.12 95 PRO A C 1
ATOM 763 O O . PRO A 1 95 ? 10.802 -5.417 7.313 1.00 91.12 95 PRO A O 1
ATOM 766 N N . THR A 1 96 ? 10.637 -3.914 5.666 1.00 88.00 96 THR A N 1
ATOM 767 C CA . THR A 1 96 ? 9.678 -3.063 6.391 1.00 88.00 96 THR A CA 1
ATOM 768 C C . THR A 1 96 ? 8.325 -3.761 6.570 1.00 88.00 96 THR A C 1
ATOM 770 O O . THR A 1 96 ? 7.663 -3.568 7.593 1.00 88.00 96 THR A O 1
ATOM 773 N N . LEU A 1 97 ? 7.886 -4.536 5.573 1.00 87.12 97 LEU A N 1
ATOM 774 C CA . LEU A 1 97 ? 6.651 -5.317 5.636 1.00 87.12 97 LEU A CA 1
ATOM 775 C C . LEU A 1 97 ? 6.735 -6.431 6.687 1.00 87.12 97 LEU A C 1
ATOM 777 O O . LEU A 1 97 ? 5.814 -6.580 7.495 1.00 87.12 97 LEU A O 1
ATOM 781 N N . GLU A 1 98 ? 7.861 -7.132 6.728 1.00 90.31 98 GLU A N 1
ATOM 782 C CA . GLU A 1 98 ? 8.143 -8.196 7.689 1.00 90.31 98 GLU A CA 1
ATOM 783 C C . GLU A 1 98 ? 8.210 -7.647 9.114 1.00 90.31 98 GLU A C 1
ATOM 785 O O . GLU A 1 98 ? 7.425 -8.051 9.972 1.00 90.31 98 GLU A O 1
ATOM 790 N N . GLU A 1 99 ? 9.063 -6.650 9.353 1.00 90.62 99 GLU A N 1
ATOM 791 C CA . GLU A 1 99 ? 9.314 -6.110 10.690 1.00 90.62 99 GLU A CA 1
ATOM 792 C C . GLU A 1 99 ? 8.070 -5.439 11.296 1.00 90.62 99 GLU A C 1
ATOM 794 O O . GLU A 1 99 ? 7.733 -5.651 12.462 1.00 90.62 99 GLU A O 1
ATOM 799 N N . LYS A 1 100 ? 7.356 -4.613 10.516 1.00 86.44 100 LYS A N 1
ATOM 800 C CA . LYS A 1 100 ? 6.275 -3.767 11.058 1.00 86.44 100 LYS A CA 1
ATOM 801 C C . LYS A 1 100 ? 4.892 -4.390 10.961 1.00 86.44 100 LYS A C 1
ATOM 803 O O . LYS A 1 100 ? 3.986 -3.986 11.705 1.00 86.44 100 LYS A O 1
ATOM 808 N N . PHE A 1 101 ? 4.696 -5.318 10.028 1.00 85.81 101 PHE A N 1
ATOM 809 C CA . PHE A 1 101 ? 3.377 -5.863 9.716 1.00 85.81 101 PHE A CA 1
ATOM 810 C C . PHE A 1 101 ? 3.319 -7.390 9.758 1.00 85.81 101 PHE A C 1
ATOM 812 O O . PHE A 1 101 ? 2.205 -7.912 9.764 1.00 85.81 101 PHE A O 1
ATOM 819 N N . GLY A 1 102 ? 4.458 -8.086 9.860 1.00 86.31 102 GLY A N 1
ATOM 820 C CA . GLY A 1 102 ? 4.511 -9.548 9.842 1.00 86.31 102 GLY A CA 1
ATOM 821 C C . GLY A 1 102 ? 4.069 -10.133 8.502 1.00 86.31 102 GLY A C 1
ATOM 822 O O . GLY A 1 102 ? 3.448 -11.192 8.487 1.00 86.31 102 GLY A O 1
ATOM 823 N N . ILE A 1 103 ? 4.297 -9.398 7.407 1.00 85.44 103 ILE A N 1
ATOM 824 C CA . ILE A 1 103 ? 3.991 -9.832 6.041 1.00 85.44 103 ILE A CA 1
ATOM 825 C C . ILE A 1 103 ? 5.299 -10.289 5.405 1.00 85.44 103 ILE A C 1
ATOM 827 O O . ILE A 1 103 ? 6.165 -9.457 5.144 1.00 85.44 103 ILE A O 1
ATOM 831 N N . PHE A 1 104 ? 5.416 -11.592 5.170 1.00 88.38 104 PHE A N 1
ATOM 832 C CA . PHE A 1 104 ? 6.637 -12.238 4.689 1.00 88.38 104 PHE A CA 1
ATOM 833 C C . PHE A 1 104 ? 6.650 -12.406 3.168 1.00 88.38 104 PHE A C 1
ATOM 835 O O . PHE A 1 104 ? 5.606 -12.367 2.509 1.00 88.38 104 PHE A O 1
ATOM 842 N N . ARG A 1 105 ? 7.849 -12.568 2.593 1.00 87.62 105 ARG A N 1
ATOM 843 C CA . ARG A 1 105 ? 8.057 -12.695 1.138 1.00 87.62 105 ARG A CA 1
ATOM 844 C C . ARG A 1 105 ? 7.241 -13.829 0.496 1.00 87.62 105 ARG A C 1
ATOM 846 O O . ARG A 1 105 ? 6.733 -13.658 -0.611 1.00 87.62 105 ARG A O 1
ATOM 853 N N . ASP A 1 106 ? 7.056 -14.943 1.192 1.00 88.56 106 ASP A N 1
ATOM 854 C CA . ASP A 1 106 ? 6.266 -16.102 0.751 1.00 88.56 106 ASP A CA 1
ATOM 855 C C . ASP A 1 106 ? 4.750 -15.832 0.674 1.00 88.56 106 ASP A C 1
ATOM 857 O O . ASP A 1 106 ? 4.018 -16.512 -0.043 1.00 88.56 106 ASP A O 1
ATOM 861 N N . GLN A 1 107 ? 4.271 -14.801 1.371 1.00 83.81 107 GLN A N 1
ATOM 862 C CA . GLN A 1 107 ? 2.870 -14.368 1.374 1.00 83.81 107 GLN A CA 1
ATOM 863 C C . GLN A 1 107 ? 2.572 -13.305 0.311 1.00 83.81 107 GLN A C 1
ATOM 865 O O . GLN A 1 107 ? 1.411 -12.937 0.103 1.00 83.81 107 GLN A O 1
ATOM 870 N N . LEU A 1 108 ? 3.611 -12.767 -0.330 1.00 84.69 108 LEU A N 1
ATOM 871 C CA . LEU A 1 108 ? 3.495 -11.692 -1.302 1.00 84.69 108 LEU A CA 1
ATOM 872 C C . LEU A 1 108 ? 3.452 -12.233 -2.729 1.00 84.69 108 LEU A C 1
ATOM 874 O O . LEU A 1 108 ? 4.197 -13.158 -3.052 1.00 84.69 108 LEU A O 1
ATOM 878 N N . PRO A 1 109 ? 2.639 -11.632 -3.614 1.00 84.81 109 PRO A N 1
ATOM 879 C CA . PRO A 1 109 ? 2.646 -12.019 -5.010 1.00 84.81 109 PRO A CA 1
ATOM 880 C C . PRO A 1 109 ? 3.998 -11.777 -5.690 1.00 84.81 109 PRO A C 1
ATOM 882 O O . PRO A 1 109 ? 4.687 -10.806 -5.362 1.00 84.81 109 PRO A O 1
ATOM 885 N N . CYS A 1 110 ? 4.344 -12.592 -6.687 1.00 86.56 110 CYS A N 1
ATOM 886 C CA . CYS A 1 110 ? 5.560 -12.428 -7.490 1.00 86.56 110 CYS A CA 1
ATOM 887 C C . CYS A 1 110 ? 5.656 -11.051 -8.153 1.00 86.56 110 CYS A C 1
ATOM 889 O O . CYS A 1 110 ? 6.745 -10.488 -8.265 1.00 86.56 110 CYS A O 1
ATOM 891 N N . GLU A 1 111 ? 4.523 -10.453 -8.525 1.00 82.25 111 GLU A N 1
ATOM 892 C CA . GLU A 1 111 ? 4.477 -9.091 -9.047 1.00 82.25 111 GLU A CA 1
ATOM 893 C C . GLU A 1 111 ? 5.033 -8.094 -8.032 1.00 82.25 111 GLU A C 1
ATOM 895 O O . GLU A 1 111 ? 5.703 -7.153 -8.427 1.00 82.25 111 GLU A O 1
ATOM 900 N N . PHE A 1 112 ? 4.853 -8.331 -6.732 1.00 85.06 112 PHE A N 1
ATOM 901 C CA . PHE A 1 112 ? 5.413 -7.545 -5.629 1.00 85.06 112 PHE A CA 1
ATOM 902 C C . PHE A 1 112 ? 6.720 -8.152 -5.082 1.00 85.06 112 PHE A C 1
ATOM 904 O O . PHE A 1 112 ? 7.069 -7.960 -3.922 1.00 85.06 112 PHE A O 1
ATOM 911 N N . GLY A 1 113 ? 7.456 -8.907 -5.904 1.00 85.69 113 GLY A N 1
ATOM 912 C CA . GLY A 1 113 ? 8.741 -9.505 -5.528 1.00 85.69 113 GLY A CA 1
ATOM 913 C C . GLY A 1 113 ? 8.667 -10.590 -4.450 1.00 85.69 113 GLY A C 1
ATOM 914 O O . GLY A 1 113 ? 9.698 -10.921 -3.858 1.00 85.69 113 GLY A O 1
ATOM 915 N N . GLY A 1 114 ? 7.469 -11.118 -4.190 1.00 86.94 114 GLY A N 1
ATOM 916 C CA . GLY A 1 114 ? 7.269 -12.281 -3.340 1.00 86.94 114 GLY A CA 1
ATOM 917 C C . GLY A 1 114 ? 7.332 -13.607 -4.095 1.00 86.94 114 GLY A C 1
ATOM 918 O O . GLY A 1 114 ? 7.679 -13.662 -5.276 1.00 86.94 114 GLY A O 1
ATOM 919 N N . GLU A 1 115 ? 7.000 -14.689 -3.403 1.00 87.50 115 GLU A N 1
ATOM 920 C CA . GLU A 1 115 ? 7.061 -16.056 -3.947 1.00 87.50 115 GLU A CA 1
ATOM 921 C C . GLU A 1 115 ? 5.671 -16.627 -4.262 1.00 87.50 115 GLU A C 1
ATOM 923 O O . GLU A 1 115 ? 5.547 -17.680 -4.889 1.00 87.50 115 GLU A O 1
ATOM 928 N N . TYR A 1 116 ? 4.607 -15.922 -3.870 1.00 80.81 116 TYR A N 1
ATOM 929 C CA . TYR A 1 116 ? 3.241 -16.349 -4.130 1.00 80.81 116 TYR A CA 1
ATOM 930 C C . TYR A 1 116 ? 2.859 -16.093 -5.593 1.00 80.81 116 TYR A C 1
ATOM 932 O O . TYR A 1 116 ? 2.857 -14.962 -6.074 1.00 80.81 116 TYR A O 1
ATOM 940 N N . ASN A 1 117 ? 2.475 -17.133 -6.328 1.00 77.25 117 ASN A N 1
ATOM 941 C CA . ASN A 1 117 ? 2.037 -16.961 -7.711 1.00 77.25 117 ASN A CA 1
ATOM 942 C C . ASN A 1 117 ? 0.550 -16.550 -7.775 1.00 77.25 117 ASN A C 1
ATOM 944 O O . ASN A 1 117 ? -0.344 -17.347 -7.476 1.00 77.25 117 ASN A O 1
ATOM 948 N N . ILE A 1 118 ? 0.278 -15.308 -8.197 1.00 64.00 118 ILE A N 1
ATOM 949 C CA . ILE A 1 118 ? -1.075 -14.734 -8.264 1.00 64.00 118 ILE A CA 1
ATOM 950 C C . ILE A 1 118 ? -1.967 -15.384 -9.328 1.00 64.00 118 ILE A C 1
ATOM 952 O O . ILE A 1 118 ? -3.193 -15.307 -9.216 1.00 64.00 118 ILE A O 1
ATOM 956 N N . ASP A 1 119 ? -1.408 -16.046 -10.344 1.00 62.44 119 ASP A N 1
ATOM 957 C CA . ASP A 1 119 ? -2.228 -16.706 -11.364 1.00 62.44 119 ASP A CA 1
ATOM 958 C C . ASP A 1 119 ? -3.030 -17.877 -10.768 1.00 62.44 119 ASP A C 1
ATOM 960 O O . ASP A 1 119 ? -4.169 -18.108 -11.176 1.00 62.44 119 ASP A O 1
ATOM 964 N N . ALA A 1 120 ? -2.540 -18.505 -9.692 1.00 53.22 120 ALA A N 1
ATOM 965 C CA . ALA A 1 120 ? -3.326 -19.443 -8.886 1.00 53.22 120 ALA A CA 1
ATOM 966 C C . ALA A 1 120 ? -4.499 -18.756 -8.151 1.00 53.22 120 ALA A C 1
ATOM 968 O O . ALA A 1 120 ? -5.567 -19.345 -7.973 1.00 53.22 120 ALA A O 1
ATOM 969 N N . TRP A 1 121 ? -4.348 -17.482 -7.770 1.00 48.38 121 TRP A N 1
ATOM 970 C CA . TRP A 1 121 ? -5.405 -16.700 -7.125 1.00 48.38 121 TRP A CA 1
ATOM 971 C C . TRP A 1 121 ? -6.472 -16.222 -8.118 1.00 48.38 121 TRP A C 1
ATOM 973 O O . TRP A 1 121 ? -7.655 -16.254 -7.785 1.00 48.38 121 TRP A O 1
ATOM 983 N N . LYS A 1 122 ? -6.106 -15.853 -9.355 1.00 54.53 122 LYS A N 1
ATOM 984 C CA . LYS A 1 122 ? -7.094 -15.572 -10.416 1.00 54.53 122 LYS A CA 1
ATOM 985 C C . LYS A 1 122 ? -7.973 -16.794 -10.681 1.00 54.53 122 LYS A C 1
ATOM 987 O O . LYS A 1 122 ? -9.185 -16.640 -10.778 1.00 54.53 122 LYS A O 1
ATOM 992 N N . VAL A 1 123 ? -7.379 -17.990 -10.719 1.00 52.72 123 VAL A N 1
ATOM 993 C CA . VAL A 1 123 ? -8.098 -19.271 -10.839 1.00 52.72 123 VAL A CA 1
ATOM 994 C C . VAL A 1 123 ? -9.015 -19.513 -9.632 1.00 52.72 123 VAL A C 1
ATOM 996 O O . VAL A 1 123 ? -10.172 -19.881 -9.814 1.00 52.72 123 VAL A O 1
ATOM 999 N N . TRP A 1 124 ? -8.562 -19.224 -8.408 1.00 46.56 124 TRP A N 1
ATOM 1000 C CA . TRP A 1 124 ? -9.395 -19.338 -7.203 1.00 46.56 124 TRP A CA 1
ATOM 1001 C C . TRP A 1 124 ? -10.551 -18.325 -7.161 1.00 46.56 124 TRP A C 1
ATOM 1003 O O . TRP A 1 124 ? -11.674 -18.705 -6.847 1.00 46.56 124 TRP A O 1
ATOM 1013 N N . ILE A 1 125 ? -10.321 -17.050 -7.508 1.00 54.56 125 ILE A N 1
ATOM 1014 C CA . ILE A 1 125 ? -11.387 -16.036 -7.599 1.00 54.56 125 ILE A CA 1
ATOM 1015 C C . ILE A 1 125 ? -12.407 -16.443 -8.662 1.00 54.56 125 ILE A C 1
ATOM 1017 O O . ILE A 1 125 ? -13.602 -16.339 -8.405 1.00 54.56 125 ILE A O 1
ATOM 1021 N N . ARG A 1 126 ? -11.956 -16.937 -9.823 1.00 49.41 126 ARG A N 1
ATOM 1022 C CA . ARG A 1 126 ? -12.848 -17.423 -10.885 1.00 49.41 126 ARG A CA 1
ATOM 1023 C C . ARG A 1 126 ? -13.701 -18.594 -10.403 1.00 49.41 126 ARG A C 1
ATOM 1025 O O . ARG A 1 126 ? -14.917 -18.511 -10.483 1.00 49.41 126 ARG A O 1
ATOM 1032 N N . GLY A 1 127 ? -13.089 -19.597 -9.771 1.00 46.16 127 GLY A N 1
ATOM 1033 C CA . GLY A 1 127 ? -13.814 -20.740 -9.207 1.00 46.16 127 GLY A CA 1
ATOM 1034 C C . GLY A 1 127 ? -14.785 -20.372 -8.076 1.00 46.16 127 GLY A C 1
ATOM 1035 O O . GLY A 1 127 ? -15.798 -21.038 -7.890 1.00 46.16 127 GLY A O 1
ATOM 1036 N N . GLN A 1 128 ? -14.528 -19.294 -7.330 1.00 44.03 128 GLN A N 1
ATOM 1037 C CA . GLN A 1 128 ? -15.453 -18.766 -6.315 1.00 44.03 128 GLN A CA 1
ATOM 1038 C C . GLN A 1 128 ? -16.616 -17.949 -6.898 1.00 44.03 128 GLN A C 1
ATOM 1040 O O . GLN A 1 128 ? -17.602 -17.745 -6.193 1.00 44.03 128 GLN A O 1
ATOM 1045 N N . LEU A 1 129 ? -16.487 -17.452 -8.130 1.00 44.97 129 LEU A N 1
ATOM 1046 C CA . LEU A 1 129 ? -17.538 -16.731 -8.854 1.00 44.97 129 LEU A CA 1
ATOM 1047 C C . LEU A 1 129 ? -18.385 -17.685 -9.711 1.00 44.97 129 LEU A C 1
ATOM 1049 O O . LEU A 1 129 ? -19.586 -17.491 -9.805 1.00 44.97 129 LEU A O 1
ATOM 1053 N N . GLU A 1 130 ? -17.778 -18.731 -10.278 1.00 44.84 130 GLU A N 1
ATOM 1054 C CA . GLU A 1 130 ? -18.450 -19.762 -11.092 1.00 44.84 130 GLU A CA 1
ATOM 1055 C C . GLU A 1 130 ? -19.282 -20.751 -10.257 1.00 44.84 130 GLU A C 1
ATOM 1057 O O . GLU A 1 130 ? -20.167 -21.412 -10.779 1.00 44.84 130 GLU A O 1
ATOM 1062 N N . THR A 1 131 ? -19.032 -20.849 -8.950 1.00 46.38 131 THR A N 1
ATOM 1063 C CA . THR A 1 131 ? -19.839 -21.653 -8.007 1.00 46.38 131 THR A CA 1
ATOM 1064 C C . THR A 1 131 ? -21.043 -20.889 -7.439 1.00 46.38 131 THR A C 1
ATOM 1066 O O . THR A 1 131 ? -21.651 -21.335 -6.467 1.00 46.38 131 THR A O 1
ATOM 1069 N N . MET A 1 132 ? -21.349 -19.711 -7.995 1.00 42.38 132 MET A N 1
ATOM 1070 C CA . MET A 1 132 ? -22.490 -18.871 -7.612 1.00 42.38 132 MET A CA 1
ATOM 1071 C C . MET A 1 132 ? -23.648 -18.908 -8.628 1.00 42.38 132 MET A C 1
ATOM 1073 O O . MET A 1 132 ? -24.631 -18.200 -8.406 1.00 42.38 132 MET A O 1
ATOM 1077 N N . ASP A 1 133 ? -23.535 -19.734 -9.673 1.00 40.34 133 ASP A N 1
ATOM 1078 C CA . ASP A 1 133 ? -24.645 -20.192 -10.525 1.00 40.34 133 ASP A CA 1
ATOM 1079 C C . ASP A 1 133 ? -25.136 -21.577 -10.058 1.00 40.34 133 ASP A C 1
ATOM 1081 O O . ASP A 1 133 ? -26.353 -21.848 -10.187 1.00 40.34 133 ASP A O 1
#

InterPro domains:
  IPR001251 CRAL-TRIO lipid binding domain [PF00650] (2-114)
  IPR001251 CRAL-TRIO lipid binding domain [PS50191] (1-120)
  IPR001251 CRAL-TRIO lipid binding domain [cd00170] (1-115)
  IPR036865 CRAL-TRIO lipid binding domain superfamily [G3DSA:3.40.525.10] (1-132)
  IPR036865 CRAL-TRIO lipid binding domain superfamily [SSF52087] (2-118)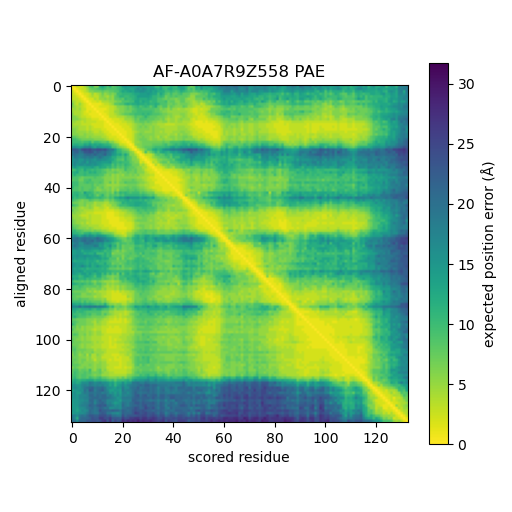

Organism: NCBI:txid2749911

pLDDT: mean 72.49, std 12.53, range [40.34, 91.12]

Nearest PDB structures (foldseek):
  7xgt-assembly1_A  TM=4.523E-01  e=5.297E-01  Oryza sativa
  3jqp-assembly6_F-4  TM=5.006E-01  e=2.388E+00  Plasmodium falciparum
  8fo1-assembly1_A  TM=4.216E-01  e=1.962E+00  Cryptococcus neoformans H99
  2ok7-assembly3_F  TM=4.536E-01  e=5.595E+00  Plasmodium falciparum 3D7
  3zc3-assembly1_A  TM=4.012E-01  e=4.597E+00  Nostoc sp. PCC 7119

Sequence (133 aa):
MERAVERKSVRKNGVVVLLDYRNVTRSLSDKIGPVRQLVRALFTDYLPLKLRAMHIILGSTPMWKAVLASFFSTFTVLFKKRVVIHAGNADEYIPTLEEKFGIFRDQLPCEFGGEYNIDAWKVWIRGQLETMD